Protein AF-A0A3C1TR62-F1 (afdb_monomer)

Nearest PDB structures (foldseek):
  1vz8-assembly2_C  TM=8.319E-01  e=5.710E-07  Streptomyces clavuligerus
  1vz7-assembly1_A  TM=8.305E-01  e=1.616E-06  Streptomyces clavuligerus
  1vz7-assembly2_C  TM=8.149E-01  e=1.913E-05  Streptomyces clavuligerus
  1vz7-assembly2_D  TM=8.364E-01  e=5.072E-05  Streptomyces clavuligerus
  3stb-assembly1_C  TM=3.257E-01  e=4.736E+00  Trypanosoma brucei

Secondary structure (DSSP, 8-state):
---SSTTPPP-THHHHHHHHHHHHT--TT-HHHHHHHT-SS-SS-EEEEEEEEETTEEEEEEEEEE-SSS--SSS-S-EEEEEE--B--HHHHHHHHHHHHHHTGGG--SSSPPPSS-EEEEEE--TT--BTT-

pLDDT: mean 91.06, std 9.99, range [47.56, 98.25]

Foldseek 3Di:
DDDDDPPDDDPCVCCVVPVVVVVVPDDPPCVVVVQVVHEDPDPDWAKDKDWDDDPNFIKIKIKTKYDDDQQADVAGRMEMEMEIAEDEDPVVQVVVVVVVCVVPRNPDDDPHHGDPDGDHDYYYNVNRVHYPVD

Solvent-accessible surface area (backbone atoms only — not comparable to full-atom values): 7930 Å² total; per-residue (Å²): 141,71,86,78,76,84,93,63,82,78,71,62,72,56,49,76,63,43,49,62,56,50,62,78,60,68,56,94,84,38,61,66,60,54,29,59,72,63,52,76,88,43,92,68,76,38,74,52,75,50,75,49,76,56,97,91,33,65,39,47,39,38,37,34,42,37,63,75,56,43,18,16,60,87,53,27,29,31,48,33,50,32,41,31,24,41,25,74,53,72,69,57,51,49,52,53,48,54,53,51,36,65,74,42,65,55,70,46,66,75,73,70,36,59,41,97,60,50,44,76,48,80,48,65,72,31,75,44,74,44,50,82,86,114

Mean predicted aligned error: 4.39 Å

Sequence (134 aa):
FSTGVIGQQLDISKFDTGIPKAIVKLSSDSMSGVAKGILTTDLVEKTASKQFEVNGKMVTISGVAKGSGMIRPDMATMLSFIFTDVKSTQAKLQQCLTTSVNQSFNRITVDGDTSTNDACTLSATGASGVDIHD

Structure (mmCIF, N/CA/C/O backbone):
data_AF-A0A3C1TR62-F1
#
_entry.id   AF-A0A3C1TR62-F1
#
loop_
_atom_site.group_PDB
_atom_site.id
_atom_site.type_symbol
_atom_site.label_atom_id
_atom_site.label_alt_id
_atom_site.label_comp_id
_atom_site.label_asym_id
_atom_site.label_entity_id
_atom_site.label_seq_id
_atom_site.pdbx_PDB_ins_code
_atom_site.Cartn_x
_atom_site.Cartn_y
_atom_site.Cartn_z
_atom_site.occupancy
_atom_site.B_iso_or_equiv
_atom_site.auth_seq_id
_atom_site.auth_comp_id
_atom_site.auth_asym_id
_atom_site.auth_atom_id
_atom_site.pdbx_PDB_model_num
ATOM 1 N N . PHE A 1 1 ? 1.820 -8.537 -5.053 1.00 89.31 1 PHE A N 1
ATOM 2 C CA . PHE A 1 1 ? 1.953 -7.441 -6.035 1.00 89.31 1 PHE A CA 1
ATOM 3 C C . PHE A 1 1 ? 3.377 -7.425 -6.565 1.00 89.31 1 PHE A C 1
ATOM 5 O O . PHE A 1 1 ? 4.270 -7.797 -5.815 1.00 89.31 1 PHE A O 1
ATOM 12 N N . SER A 1 2 ? 3.583 -7.057 -7.831 1.00 89.81 2 SER A N 1
ATOM 13 C CA . SER A 1 2 ? 4.906 -6.981 -8.467 1.00 89.81 2 SER A CA 1
ATOM 14 C C . SER A 1 2 ? 4.997 -5.710 -9.305 1.00 89.81 2 SER A C 1
ATOM 16 O O . SER A 1 2 ? 3.985 -5.229 -9.805 1.00 89.81 2 SER A O 1
ATOM 18 N N . THR A 1 3 ? 6.199 -5.163 -9.438 1.00 88.50 3 THR A N 1
ATOM 19 C CA . THR A 1 3 ? 6.497 -3.991 -10.262 1.00 88.50 3 THR A CA 1
ATOM 20 C C . THR A 1 3 ? 7.971 -4.035 -10.657 1.00 88.50 3 THR A C 1
ATOM 22 O O . THR A 1 3 ? 8.807 -4.466 -9.863 1.00 88.50 3 THR A O 1
ATOM 25 N N . GLY A 1 4 ? 8.292 -3.638 -11.886 1.00 86.44 4 GLY A N 1
ATOM 26 C CA . GLY A 1 4 ? 9.638 -3.762 -12.436 1.00 86.44 4 GLY A CA 1
ATOM 27 C C . GLY A 1 4 ? 9.608 -4.094 -13.923 1.00 86.44 4 GLY A C 1
ATOM 28 O O . GLY A 1 4 ? 8.682 -3.709 -14.632 1.00 86.44 4 GLY A O 1
ATOM 29 N N . VAL A 1 5 ? 10.632 -4.802 -14.392 1.00 87.69 5 VAL A N 1
ATOM 30 C CA . VAL A 1 5 ? 10.798 -5.145 -15.810 1.00 87.69 5 VAL A CA 1
ATOM 31 C C . VAL A 1 5 ? 9.763 -6.191 -16.241 1.00 87.69 5 VAL A C 1
ATOM 33 O 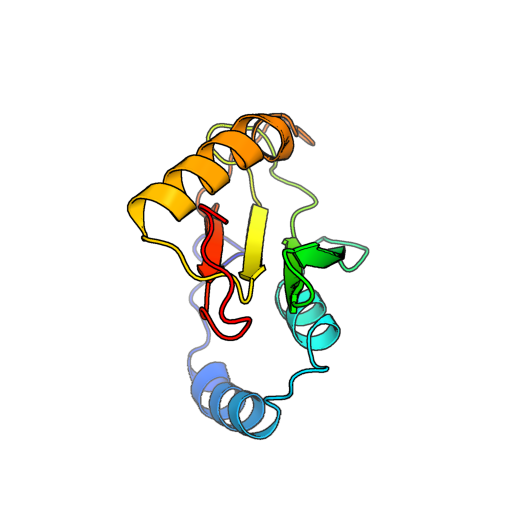O . VAL A 1 5 ? 9.653 -7.258 -15.638 1.00 87.69 5 VAL A O 1
ATOM 36 N N . ILE A 1 6 ? 9.023 -5.897 -17.313 1.00 87.56 6 ILE A N 1
ATOM 37 C CA . ILE A 1 6 ? 8.025 -6.804 -17.897 1.00 87.56 6 ILE A CA 1
ATOM 38 C C . ILE A 1 6 ? 8.727 -7.962 -18.622 1.00 87.56 6 ILE A C 1
ATOM 40 O O . ILE A 1 6 ? 9.713 -7.766 -19.327 1.00 87.56 6 ILE A O 1
ATOM 44 N N . GLY A 1 7 ? 8.202 -9.180 -18.458 1.00 89.38 7 GLY A N 1
ATOM 45 C CA . GLY A 1 7 ? 8.685 -10.382 -19.153 1.00 89.38 7 GLY A CA 1
ATOM 46 C C . GLY A 1 7 ? 9.935 -11.027 -18.545 1.00 89.38 7 GLY A C 1
ATOM 47 O O . GLY A 1 7 ? 10.333 -12.107 -18.980 1.00 89.38 7 GLY A O 1
ATOM 48 N N . GLN A 1 8 ? 10.533 -10.420 -17.517 1.00 91.88 8 GLN A N 1
ATOM 49 C CA . GLN A 1 8 ? 11.656 -11.007 -16.794 1.00 91.88 8 GLN A CA 1
ATOM 50 C C . GLN A 1 8 ? 11.163 -12.025 -15.757 1.00 91.88 8 GLN A C 1
ATOM 52 O O . GLN A 1 8 ? 10.345 -11.710 -14.893 1.00 91.88 8 GLN A O 1
ATOM 57 N N . GLN A 1 9 ? 11.693 -13.247 -15.822 1.00 93.56 9 GLN A N 1
ATOM 58 C CA . GLN A 1 9 ? 11.418 -14.276 -14.820 1.00 93.56 9 GLN A CA 1
ATOM 59 C C . GLN A 1 9 ? 12.031 -13.891 -13.471 1.00 93.56 9 GLN A C 1
ATOM 61 O O . GLN A 1 9 ? 13.173 -13.429 -13.398 1.00 93.56 9 GLN A O 1
ATOM 66 N N . LEU A 1 10 ? 11.265 -14.096 -12.399 1.00 92.62 10 LEU A N 1
ATOM 67 C CA . LEU A 1 10 ? 11.737 -13.855 -11.042 1.00 92.62 10 LEU A CA 1
ATOM 68 C C . LEU A 1 10 ? 12.703 -14.960 -10.615 1.00 92.62 10 LEU A C 1
ATOM 70 O O . LEU A 1 10 ? 12.443 -16.146 -10.805 1.00 92.62 10 LEU A O 1
ATOM 74 N N . ASP A 1 11 ? 13.797 -14.561 -9.975 1.00 93.62 11 ASP A N 1
ATOM 75 C CA . ASP A 1 11 ? 14.699 -15.492 -9.307 1.00 93.62 11 ASP A CA 1
ATOM 76 C C . ASP A 1 11 ? 14.071 -15.961 -7.988 1.00 93.62 11 ASP A C 1
ATOM 78 O O . ASP A 1 11 ? 14.127 -15.269 -6.966 1.00 93.62 11 ASP A O 1
ATOM 82 N N . ILE A 1 12 ? 13.447 -17.139 -8.028 1.00 94.31 12 ILE A N 1
ATOM 83 C CA . ILE A 1 12 ? 12.708 -17.714 -6.899 1.00 94.31 12 ILE A CA 1
ATOM 84 C C . ILE A 1 12 ? 13.624 -18.023 -5.706 1.00 94.31 12 ILE A C 1
ATOM 86 O O . ILE A 1 12 ? 13.191 -17.895 -4.564 1.00 94.31 12 ILE A O 1
ATOM 90 N N . SER A 1 13 ? 14.914 -18.295 -5.930 1.00 95.81 13 SER A N 1
ATOM 91 C CA . SER A 1 13 ? 15.863 -18.599 -4.845 1.00 95.81 13 SER A CA 1
ATOM 92 C C . SER A 1 13 ? 16.022 -17.441 -3.844 1.00 95.81 13 SER A C 1
ATOM 94 O O . SER A 1 13 ? 16.301 -17.635 -2.654 1.00 95.81 13 SER A O 1
ATOM 96 N N . LYS A 1 14 ? 15.777 -16.202 -4.293 1.00 94.56 14 LYS A N 1
ATOM 97 C CA . LYS A 1 14 ? 15.768 -15.018 -3.424 1.00 94.56 14 LYS A CA 1
ATOM 98 C C . LYS A 1 14 ? 14.597 -15.022 -2.447 1.00 94.56 14 LYS A C 1
ATOM 100 O O . LYS A 1 14 ? 14.723 -14.455 -1.364 1.00 94.56 14 LYS A O 1
ATOM 105 N N . PHE A 1 15 ? 13.479 -15.653 -2.793 1.00 94.81 15 PHE A N 1
ATOM 106 C CA . PHE A 1 15 ? 12.314 -15.751 -1.916 1.00 94.81 15 PHE A CA 1
ATOM 107 C C . PHE A 1 15 ? 12.574 -16.737 -0.779 1.00 94.81 15 PHE A C 1
ATOM 109 O O . PHE A 1 15 ? 12.306 -16.394 0.373 1.00 94.81 15 PHE A O 1
ATOM 116 N N . ASP A 1 16 ? 13.199 -17.880 -1.077 1.00 95.50 16 ASP A N 1
ATOM 117 C CA . ASP A 1 16 ? 13.542 -18.909 -0.085 1.00 95.50 16 ASP A CA 1
ATOM 118 C C . ASP A 1 16 ? 14.393 -18.345 1.058 1.00 95.50 16 ASP A C 1
ATOM 120 O O . ASP A 1 16 ? 14.197 -18.669 2.229 1.00 95.50 16 ASP A O 1
ATOM 124 N N . THR A 1 17 ? 15.320 -17.440 0.733 1.00 94.75 17 THR A N 1
ATOM 125 C CA . THR A 1 17 ? 16.193 -16.805 1.730 1.00 94.75 17 THR A CA 1
ATOM 126 C C . THR A 1 17 ? 15.662 -15.467 2.250 1.00 94.75 17 THR A C 1
ATOM 128 O O . THR A 1 17 ? 16.000 -15.063 3.366 1.00 94.75 17 THR A O 1
ATOM 131 N N . GLY A 1 18 ? 14.857 -14.754 1.460 1.00 95.62 18 GLY A N 1
ATOM 132 C CA . GLY A 1 18 ? 14.351 -13.419 1.772 1.00 95.62 18 GLY A CA 1
ATOM 133 C C . GLY A 1 18 ? 13.123 -13.427 2.678 1.00 95.62 18 GLY A C 1
ATOM 134 O O . GLY A 1 18 ? 13.072 -12.649 3.631 1.00 95.62 18 GLY A O 1
ATOM 135 N N . ILE A 1 19 ? 12.162 -14.325 2.432 1.00 95.81 19 ILE A N 1
ATOM 136 C CA . ILE A 1 19 ? 10.908 -14.394 3.198 1.00 95.81 19 ILE A CA 1
ATOM 137 C C . ILE A 1 19 ? 11.167 -14.678 4.686 1.00 95.81 19 ILE A C 1
ATOM 139 O O . ILE A 1 19 ? 10.673 -13.907 5.512 1.00 95.81 19 ILE A O 1
ATOM 143 N N . PRO A 1 20 ? 11.982 -15.681 5.080 1.00 96.88 20 PRO A N 1
ATOM 144 C CA . PRO A 1 20 ? 12.252 -15.927 6.498 1.00 96.88 20 PRO A CA 1
ATOM 145 C C . PRO A 1 20 ? 12.874 -14.711 7.200 1.00 96.88 20 PRO A C 1
ATOM 147 O O . PRO A 1 20 ? 12.496 -14.370 8.319 1.00 96.88 20 PRO A O 1
ATOM 150 N N . LYS A 1 21 ? 13.781 -13.998 6.517 1.00 95.12 21 LYS A N 1
ATOM 151 C CA . LYS A 1 21 ? 14.401 -12.769 7.041 1.00 95.12 21 LYS A CA 1
ATOM 152 C C . LYS A 1 21 ? 13.389 -11.638 7.208 1.00 95.12 21 LYS A C 1
ATOM 154 O O . LYS A 1 21 ? 13.521 -10.860 8.149 1.00 95.12 21 LYS A O 1
ATOM 159 N N . ALA A 1 22 ? 12.416 -11.523 6.304 1.00 94.38 22 ALA A N 1
ATOM 160 C CA . ALA A 1 22 ? 11.357 -10.525 6.396 1.00 94.38 22 ALA A CA 1
ATOM 161 C C . ALA A 1 22 ? 10.415 -10.813 7.575 1.00 94.38 22 ALA A C 1
ATOM 163 O O . ALA A 1 22 ? 10.093 -9.896 8.324 1.00 94.38 22 ALA A O 1
ATOM 164 N N . ILE A 1 23 ? 10.051 -12.083 7.790 1.00 95.56 23 ILE A N 1
ATOM 165 C CA . ILE A 1 23 ? 9.184 -12.510 8.901 1.00 95.56 23 ILE A CA 1
ATOM 166 C C . ILE A 1 23 ? 9.808 -12.160 10.257 1.00 95.56 23 ILE A C 1
ATOM 168 O O . ILE A 1 23 ? 9.146 -11.571 11.106 1.00 95.56 23 ILE A O 1
ATOM 172 N N . VAL A 1 24 ? 11.096 -12.456 10.452 1.00 96.31 24 VAL A N 1
ATOM 173 C CA . VAL A 1 24 ? 11.803 -12.151 11.713 1.00 96.31 24 VAL A CA 1
ATOM 174 C C . VAL A 1 24 ? 11.905 -10.640 11.978 1.00 96.31 24 VAL A C 1
ATOM 176 O O . VAL A 1 24 ? 12.084 -10.223 13.117 1.00 96.31 24 VAL A O 1
ATOM 179 N N . LYS A 1 25 ? 11.778 -9.807 10.940 1.00 92.88 25 LYS A N 1
ATOM 180 C CA . LYS A 1 25 ? 11.864 -8.342 11.029 1.00 92.88 25 LYS A CA 1
ATOM 181 C C . LYS A 1 25 ? 10.505 -7.643 11.112 1.00 92.88 25 LYS A C 1
ATOM 183 O O . LYS A 1 25 ? 10.472 -6.417 11.047 1.00 92.88 25 LYS A O 1
ATOM 188 N N . LEU A 1 26 ? 9.398 -8.378 11.230 1.00 93.38 26 LEU A N 1
ATOM 189 C CA . LEU A 1 26 ? 8.078 -7.768 11.391 1.00 93.38 26 LEU A CA 1
ATOM 190 C C . LEU A 1 26 ? 8.048 -6.897 12.653 1.00 93.38 26 LEU A C 1
ATOM 192 O O . LEU A 1 26 ? 8.373 -7.348 13.747 1.00 93.38 26 LEU A O 1
ATOM 196 N N . SER A 1 27 ? 7.656 -5.638 12.491 1.00 93.19 27 SER A N 1
ATOM 197 C CA . SER A 1 27 ? 7.528 -4.672 13.581 1.00 93.19 27 SER A CA 1
ATOM 198 C C . SER A 1 27 ? 6.557 -3.560 13.177 1.00 93.19 27 SER A C 1
ATOM 200 O O . SER A 1 27 ? 6.457 -3.220 11.994 1.00 93.19 27 SER A O 1
ATOM 202 N N . SER A 1 28 ? 5.863 -2.978 14.160 1.00 88.19 28 SER A N 1
ATOM 203 C CA . SER A 1 28 ? 4.980 -1.816 13.979 1.00 88.19 28 SER A CA 1
ATOM 204 C C . SER A 1 28 ? 5.709 -0.592 13.419 1.00 88.19 28 SER A C 1
ATOM 206 O O . SER A 1 28 ? 5.107 0.206 12.707 1.00 88.19 28 SER A O 1
ATOM 208 N N . ASP A 1 29 ? 7.018 -0.489 13.654 1.00 88.06 29 ASP A N 1
ATOM 209 C CA . ASP A 1 29 ? 7.831 0.678 13.288 1.00 88.06 29 ASP A CA 1
ATOM 210 C C . ASP A 1 29 ? 8.536 0.503 11.930 1.00 88.06 29 ASP A C 1
ATOM 212 O O . ASP A 1 29 ? 9.405 1.281 11.538 1.00 88.06 29 ASP A O 1
ATOM 216 N N . SER A 1 30 ? 8.166 -0.533 11.169 1.00 90.44 30 SER A N 1
ATOM 217 C CA . SER A 1 30 ? 8.852 -0.919 9.927 1.00 90.44 30 SER A CA 1
ATOM 218 C C . SER A 1 30 ? 8.305 -0.252 8.662 1.00 90.44 30 SER A C 1
ATOM 220 O O . SER A 1 30 ? 8.647 -0.667 7.553 1.00 90.44 30 SER A O 1
ATOM 222 N N . MET A 1 31 ? 7.480 0.794 8.784 1.00 90.31 31 MET A N 1
ATOM 223 C CA . MET A 1 31 ? 6.818 1.421 7.631 1.00 90.31 31 MET A CA 1
ATOM 224 C C . MET A 1 31 ? 7.805 1.980 6.596 1.00 90.31 31 MET A C 1
ATOM 226 O O . MET A 1 31 ? 7.586 1.806 5.399 1.00 90.31 31 MET A O 1
ATOM 230 N N . SER A 1 32 ? 8.928 2.567 7.029 1.00 91.38 32 SER A N 1
ATOM 231 C CA . SER A 1 32 ? 9.998 2.991 6.105 1.00 91.38 32 SER A CA 1
ATOM 232 C C . SER A 1 32 ? 10.648 1.795 5.397 1.00 91.38 32 SER A C 1
ATOM 234 O O . SER A 1 32 ? 10.927 1.856 4.203 1.00 91.38 32 SER A O 1
ATOM 236 N N . GLY A 1 33 ? 10.823 0.661 6.086 1.00 93.88 33 GLY A N 1
ATOM 237 C CA . GLY A 1 33 ? 11.321 -0.573 5.468 1.00 93.88 33 GLY A CA 1
ATOM 238 C C . GLY A 1 33 ? 10.398 -1.084 4.359 1.00 93.88 33 GLY A C 1
ATOM 239 O O . GLY A 1 33 ? 10.874 -1.462 3.289 1.00 93.88 33 GLY A O 1
ATOM 240 N N . VAL A 1 34 ? 9.081 -1.023 4.581 1.00 94.19 34 VAL A N 1
ATOM 241 C CA . VAL A 1 34 ? 8.073 -1.354 3.561 1.00 94.19 34 VAL A CA 1
ATOM 242 C C . VAL A 1 34 ? 8.133 -0.368 2.395 1.00 94.19 34 VAL A C 1
ATOM 244 O O . VAL A 1 34 ? 8.186 -0.800 1.246 1.00 94.19 34 VAL A O 1
ATOM 247 N N . ALA A 1 35 ? 8.177 0.939 2.673 1.00 95.81 35 ALA A N 1
ATOM 248 C CA . ALA A 1 35 ? 8.235 1.973 1.642 1.00 95.81 35 ALA A CA 1
ATOM 249 C C . ALA A 1 35 ? 9.466 1.813 0.740 1.00 95.81 35 ALA A C 1
ATOM 251 O O . ALA A 1 35 ? 9.327 1.827 -0.479 1.00 95.81 35 ALA A O 1
ATOM 252 N N . LYS A 1 36 ? 10.648 1.570 1.325 1.00 95.69 36 LYS A N 1
ATOM 253 C CA . LYS A 1 36 ? 11.884 1.270 0.583 1.00 95.69 36 LYS A CA 1
ATOM 254 C C . LYS A 1 36 ? 11.766 0.001 -0.255 1.00 9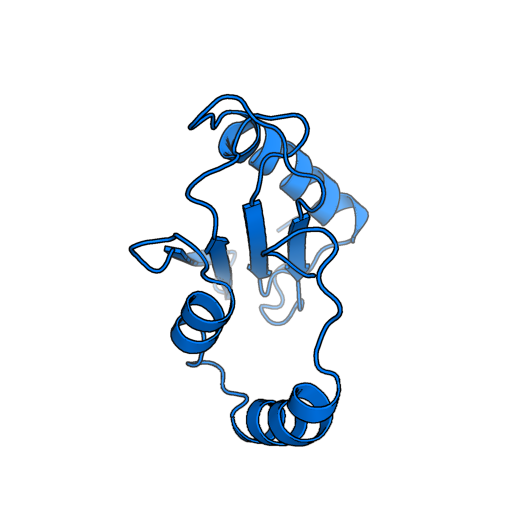5.69 36 LYS A C 1
ATOM 256 O O . LYS A 1 36 ? 12.224 -0.025 -1.392 1.00 95.69 36 LYS A O 1
ATOM 261 N N . GLY A 1 37 ? 11.155 -1.046 0.299 1.00 94.62 37 GLY A N 1
ATOM 262 C CA . GLY A 1 37 ? 11.057 -2.359 -0.340 1.00 94.62 37 GLY A CA 1
ATOM 263 C C . GLY A 1 37 ? 10.225 -2.389 -1.624 1.00 94.62 37 GLY A C 1
ATOM 264 O O . GLY A 1 37 ? 10.363 -3.333 -2.396 1.00 94.62 37 GLY A O 1
ATOM 265 N N . ILE A 1 38 ? 9.381 -1.379 -1.863 1.00 95.31 38 ILE A N 1
ATOM 266 C CA . ILE A 1 38 ? 8.507 -1.312 -3.044 1.00 95.31 38 ILE A CA 1
ATOM 267 C C . ILE A 1 38 ? 8.999 -0.336 -4.124 1.00 95.31 38 ILE A C 1
ATOM 269 O O . ILE A 1 38 ? 8.382 -0.263 -5.186 1.00 95.31 38 ILE A O 1
ATOM 273 N N . LEU A 1 39 ? 10.068 0.431 -3.879 1.00 94.50 39 LEU A N 1
ATOM 274 C CA . LEU A 1 39 ? 10.562 1.439 -4.825 1.00 94.50 39 LEU A CA 1
ATOM 275 C C . LEU A 1 39 ? 11.156 0.808 -6.091 1.00 94.50 39 LEU A C 1
ATOM 277 O O . LEU A 1 39 ? 11.660 -0.313 -6.080 1.00 94.50 39 LEU A O 1
ATOM 281 N N . THR A 1 40 ? 11.124 1.569 -7.186 1.00 92.31 40 THR A N 1
ATOM 282 C CA . THR A 1 40 ? 11.814 1.222 -8.442 1.00 92.31 40 THR A CA 1
ATOM 283 C C . THR A 1 40 ? 12.671 2.392 -8.923 1.00 92.31 40 THR A C 1
ATOM 285 O O . THR A 1 40 ? 13.761 2.598 -8.409 1.00 92.31 40 THR A O 1
ATOM 288 N N . THR A 1 41 ? 12.168 3.196 -9.860 1.00 91.56 41 THR A N 1
ATOM 289 C CA . THR A 1 41 ? 12.788 4.445 -10.334 1.00 91.56 41 THR A CA 1
ATOM 290 C C . THR A 1 41 ? 12.527 5.635 -9.408 1.00 91.56 41 THR A C 1
ATOM 292 O O . THR A 1 41 ? 12.982 6.746 -9.664 1.00 91.56 41 THR A O 1
ATOM 295 N N . ASP A 1 42 ? 11.762 5.420 -8.340 1.00 93.94 42 ASP A N 1
ATOM 296 C CA . ASP A 1 42 ? 11.433 6.422 -7.341 1.00 93.94 42 ASP A CA 1
ATOM 297 C C . ASP A 1 42 ? 12.695 6.978 -6.665 1.00 93.94 42 ASP A C 1
ATOM 299 O O . ASP A 1 42 ? 13.509 6.220 -6.148 1.00 93.94 42 ASP A O 1
ATOM 303 N N . LEU A 1 43 ? 12.817 8.307 -6.591 1.00 94.25 43 LEU A N 1
ATOM 304 C CA . LEU A 1 43 ? 13.940 8.963 -5.901 1.00 94.25 43 LEU A CA 1
ATOM 305 C C . LEU A 1 43 ? 13.742 9.081 -4.384 1.00 94.25 43 LEU A C 1
ATOM 307 O O . LEU A 1 43 ? 14.703 9.286 -3.647 1.00 94.25 43 LEU A O 1
ATOM 311 N N . VAL A 1 44 ? 12.492 8.998 -3.923 1.00 95.88 44 VAL A N 1
ATOM 312 C CA . VAL A 1 44 ? 12.112 9.182 -2.519 1.00 95.88 44 VAL A CA 1
ATOM 313 C C . VAL A 1 44 ? 11.007 8.212 -2.111 1.00 95.88 44 VAL A C 1
ATOM 315 O O . VAL A 1 44 ? 10.125 7.870 -2.913 1.00 95.88 44 VAL A O 1
ATOM 318 N N . GLU A 1 45 ? 11.045 7.814 -0.839 1.00 96.69 45 GLU A N 1
ATOM 319 C CA . GLU A 1 45 ? 9.960 7.110 -0.151 1.00 96.69 45 GLU A CA 1
ATOM 320 C C . GLU A 1 45 ? 8.696 7.977 -0.095 1.00 96.69 45 GLU A C 1
ATOM 322 O O . GLU A 1 45 ? 8.774 9.199 0.034 1.00 96.69 45 GLU A O 1
ATOM 327 N N . LYS A 1 46 ? 7.520 7.343 -0.174 1.00 95.75 46 LYS A N 1
ATOM 328 C CA . LYS A 1 46 ? 6.224 8.032 -0.094 1.00 95.75 46 LYS A CA 1
ATOM 329 C C . LYS A 1 46 ? 5.368 7.351 0.965 1.00 95.75 46 LYS A C 1
ATOM 331 O O . LYS A 1 46 ? 4.827 6.268 0.734 1.00 95.75 46 LYS A O 1
ATOM 336 N N . THR A 1 47 ? 5.271 7.978 2.131 1.00 96.88 47 THR A N 1
ATOM 337 C CA . THR A 1 47 ? 4.472 7.504 3.265 1.00 96.88 47 THR A CA 1
ATOM 338 C C . THR A 1 47 ? 3.596 8.633 3.796 1.00 96.88 47 THR A C 1
ATOM 340 O O . THR A 1 47 ? 3.940 9.810 3.686 1.00 96.88 47 THR A O 1
ATOM 343 N N . ALA A 1 48 ? 2.445 8.282 4.359 1.00 96.31 48 ALA A N 1
ATOM 344 C CA . ALA A 1 48 ? 1.567 9.221 5.044 1.00 96.31 48 ALA A CA 1
ATOM 345 C C . ALA A 1 48 ? 0.874 8.514 6.209 1.00 96.31 48 ALA A C 1
ATOM 347 O O . ALA A 1 48 ? 0.485 7.355 6.085 1.00 96.31 48 ALA A O 1
ATOM 348 N N . SER A 1 49 ? 0.704 9.209 7.332 1.00 96.56 49 SER A N 1
ATOM 349 C CA . SER A 1 49 ? -0.061 8.714 8.476 1.00 96.56 49 SER A CA 1
ATOM 350 C C . SER A 1 49 ? -0.879 9.845 9.086 1.00 96.56 49 SER A C 1
ATOM 352 O O . SER A 1 49 ? -0.424 10.990 9.154 1.00 96.56 49 SER A O 1
ATOM 354 N N . LYS A 1 50 ? -2.102 9.529 9.504 1.00 97.50 50 LYS A N 1
ATOM 355 C CA . LYS A 1 50 ? -3.010 10.447 10.179 1.00 97.50 50 LYS A CA 1
ATOM 356 C C . LYS A 1 50 ? -3.673 9.733 11.347 1.00 97.50 50 LYS A C 1
ATOM 358 O O . LYS A 1 50 ? -4.134 8.602 11.225 1.00 97.50 50 LYS A O 1
ATOM 363 N N . GLN A 1 51 ? -3.734 10.448 12.458 1.00 97.81 51 GLN A N 1
ATOM 364 C CA . GLN A 1 51 ? -4.428 10.060 13.673 1.00 97.81 51 GLN A CA 1
ATOM 365 C C . GLN A 1 51 ? -5.521 11.085 13.958 1.00 97.81 51 GLN A C 1
ATOM 367 O O . GLN A 1 51 ? -5.319 12.286 13.732 1.00 97.81 51 GLN A O 1
ATOM 372 N N . PHE A 1 52 ? -6.683 10.612 14.391 1.00 97.38 52 PHE A N 1
ATOM 373 C CA . PHE A 1 52 ? -7.810 11.451 14.779 1.00 97.38 52 PHE A CA 1
ATOM 374 C C . PHE A 1 52 ? -8.680 10.746 15.820 1.00 97.38 52 PHE A C 1
ATOM 376 O O . PHE A 1 52 ? -8.712 9.520 15.895 1.00 97.38 52 PHE A O 1
ATOM 383 N N . GLU A 1 53 ? -9.372 11.535 16.634 1.00 97.44 53 GLU A N 1
ATOM 384 C CA . GLU A 1 53 ? -10.213 11.027 17.715 1.00 97.44 53 GLU A CA 1
ATOM 385 C C . GLU A 1 53 ? -11.679 10.940 17.276 1.00 97.44 53 GLU A C 1
ATOM 387 O O . GLU A 1 53 ? -12.204 11.867 16.659 1.00 97.44 53 GLU A O 1
ATOM 392 N N . VAL A 1 54 ? -12.335 9.832 17.622 1.00 96.88 54 VAL A N 1
ATOM 393 C CA . VAL A 1 54 ? -13.775 9.605 17.462 1.00 96.88 54 VAL A CA 1
ATOM 394 C C . VAL A 1 54 ? -14.302 9.067 18.786 1.00 96.88 54 VAL A C 1
ATOM 396 O O . VAL A 1 54 ? -13.859 8.019 19.253 1.00 96.88 54 VAL A O 1
ATOM 399 N N . ASN A 1 55 ? -15.228 9.790 19.420 1.00 94.31 55 ASN A N 1
ATOM 400 C CA . ASN A 1 55 ? -15.850 9.385 20.688 1.00 94.31 55 ASN A CA 1
ATOM 401 C C . ASN A 1 55 ? -14.831 9.002 21.788 1.00 94.31 55 ASN A C 1
ATOM 403 O O . ASN A 1 55 ? -15.000 7.996 22.480 1.00 94.31 55 ASN A O 1
ATOM 407 N N . GLY A 1 56 ? -13.744 9.771 21.934 1.00 95.56 56 GLY A N 1
ATOM 408 C CA . GLY A 1 56 ? -12.697 9.500 22.928 1.00 95.56 56 GLY A CA 1
ATOM 409 C C . GLY A 1 56 ? -11.731 8.368 22.564 1.00 95.56 56 GLY A C 1
ATOM 410 O O . GLY A 1 56 ? -10.859 8.031 23.363 1.00 95.56 56 GLY A O 1
ATOM 411 N N . LYS A 1 57 ? -11.874 7.752 21.384 1.00 97.62 57 LYS A N 1
ATOM 412 C CA . LYS A 1 57 ? -10.997 6.686 20.891 1.00 97.62 57 LYS A CA 1
ATOM 413 C C . LYS A 1 57 ? -10.157 7.185 19.728 1.00 97.62 57 LYS A C 1
ATOM 415 O O . LYS A 1 57 ? -10.643 7.880 18.840 1.00 97.62 57 LYS A O 1
ATOM 420 N N . MET A 1 58 ? -8.893 6.790 19.720 1.00 98.12 58 MET A N 1
ATOM 421 C CA . MET A 1 58 ? -7.966 7.149 18.658 1.00 98.12 58 MET A CA 1
ATOM 422 C C . MET A 1 58 ? -8.129 6.190 17.463 1.00 98.12 58 MET A C 1
ATOM 424 O O . MET A 1 58 ? -8.066 4.975 17.648 1.00 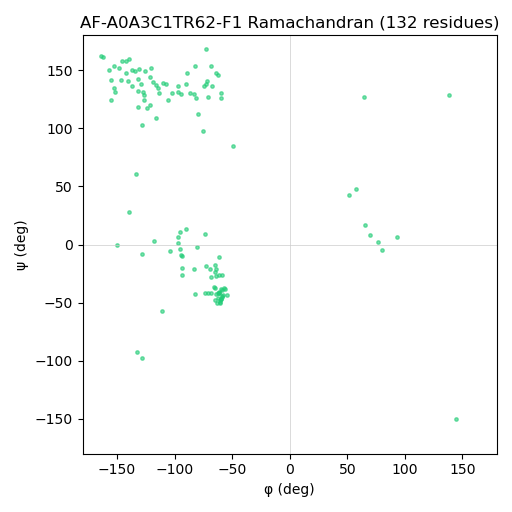98.12 58 MET A O 1
ATOM 428 N N . VAL A 1 59 ? -8.275 6.727 16.246 1.00 98.19 59 VAL A N 1
ATOM 429 C CA . VAL A 1 59 ? -8.253 5.998 14.964 1.00 98.19 59 VAL A CA 1
ATOM 430 C C . VAL A 1 59 ? -7.036 6.388 14.123 1.00 98.19 59 VAL A C 1
ATOM 432 O O . VAL A 1 59 ? -6.763 7.571 13.901 1.00 98.19 59 VAL A O 1
ATOM 435 N N . THR A 1 60 ? -6.308 5.390 13.621 1.00 98.00 60 THR A N 1
ATOM 436 C CA . THR A 1 60 ? -5.137 5.575 12.756 1.00 98.00 60 THR A CA 1
ATOM 437 C C . THR A 1 60 ? -5.467 5.186 11.322 1.00 98.00 60 THR A C 1
ATOM 439 O O . THR A 1 60 ? -6.062 4.139 11.058 1.00 98.00 60 THR A O 1
ATOM 442 N N . ILE A 1 61 ? -5.002 5.989 10.369 1.00 97.81 61 ILE A N 1
ATOM 443 C CA . ILE A 1 61 ? -4.868 5.597 8.967 1.00 97.81 61 ILE A CA 1
ATOM 444 C C . ILE A 1 61 ? -3.443 5.879 8.501 1.00 97.81 61 ILE A C 1
ATOM 446 O O . ILE A 1 61 ? -2.912 6.968 8.706 1.00 97.81 61 ILE A O 1
ATOM 450 N N . SER A 1 62 ? -2.818 4.897 7.868 1.00 97.31 62 SER A N 1
ATOM 451 C CA . SER A 1 62 ? -1.465 5.002 7.332 1.00 97.31 62 SER A CA 1
ATOM 452 C C . SER A 1 62 ? -1.415 4.431 5.926 1.00 97.31 62 SER A C 1
ATOM 454 O O . SER A 1 62 ? -2.143 3.498 5.602 1.00 97.31 62 SER A O 1
ATOM 456 N N . GLY A 1 63 ? -0.542 4.961 5.084 1.00 97.00 63 GLY A N 1
ATOM 457 C CA . GLY A 1 63 ? -0.379 4.490 3.721 1.00 97.00 63 GLY A CA 1
ATOM 458 C C . GLY A 1 63 ? 1.046 4.634 3.222 1.00 97.00 63 GLY A C 1
ATOM 459 O O . GLY A 1 63 ? 1.792 5.521 3.641 1.00 97.00 63 GLY A O 1
ATOM 460 N N . VAL A 1 64 ? 1.401 3.755 2.293 1.00 97.50 64 VAL A N 1
ATOM 461 C CA . VAL A 1 64 ? 2.629 3.831 1.501 1.00 97.50 64 VAL A CA 1
ATOM 462 C C . VAL A 1 64 ? 2.270 3.784 0.022 1.00 97.50 64 VAL A C 1
ATOM 464 O O . VAL A 1 64 ? 1.272 3.164 -0.359 1.00 97.50 64 VAL A O 1
ATOM 467 N N . ALA A 1 65 ? 3.070 4.438 -0.812 1.00 95.50 65 ALA A N 1
ATOM 468 C CA . ALA A 1 65 ? 2.918 4.388 -2.258 1.00 95.50 65 ALA A CA 1
ATOM 469 C C . ALA A 1 65 ? 4.277 4.358 -2.970 1.00 95.50 65 ALA A C 1
ATOM 471 O O . ALA A 1 65 ? 5.294 4.794 -2.433 1.00 95.50 65 ALA A O 1
ATOM 472 N N . LYS A 1 66 ? 4.288 3.871 -4.208 1.00 94.19 66 LYS A N 1
ATOM 473 C CA . LYS A 1 66 ? 5.411 3.986 -5.149 1.00 94.19 66 LYS A CA 1
ATOM 474 C C . LYS A 1 66 ? 4.884 4.272 -6.543 1.00 94.19 66 LYS A C 1
ATOM 476 O O . LYS A 1 66 ? 3.739 3.950 -6.842 1.00 94.19 66 LYS A O 1
ATOM 481 N N . GLY A 1 67 ? 5.741 4.804 -7.398 1.00 90.06 67 GLY A N 1
ATOM 482 C CA . GLY A 1 67 ? 5.416 5.214 -8.756 1.00 90.06 67 GLY A CA 1
ATOM 483 C C . GLY A 1 67 ? 6.086 6.549 -9.068 1.00 90.06 67 GLY A C 1
ATOM 484 O O . GLY A 1 67 ? 5.980 7.507 -8.300 1.00 90.06 67 GLY A O 1
ATOM 485 N N . SER A 1 68 ? 6.805 6.601 -10.185 1.00 86.00 68 SER A N 1
ATOM 486 C CA . SER A 1 68 ? 7.491 7.812 -10.671 1.00 86.00 68 SER A CA 1
ATOM 487 C C . SER A 1 68 ? 7.617 7.884 -12.198 1.00 86.00 68 SER A C 1
ATOM 489 O O . SER A 1 68 ? 8.137 8.865 -12.714 1.00 86.00 68 SER A O 1
ATOM 49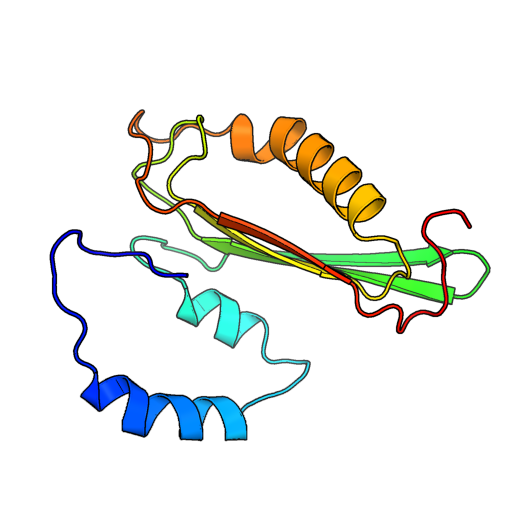1 N N . GLY A 1 69 ? 7.118 6.872 -12.907 1.00 80.75 69 GLY A N 1
ATOM 492 C CA . GLY A 1 69 ? 7.069 6.768 -14.362 1.00 80.75 69 GLY A CA 1
ATOM 493 C C . GLY A 1 69 ? 6.078 5.672 -14.751 1.00 80.75 69 GLY A C 1
ATOM 494 O O . GLY A 1 69 ? 5.707 4.855 -13.902 1.00 80.75 69 GLY A O 1
ATOM 495 N N . MET A 1 70 ? 5.646 5.687 -16.007 1.00 76.56 70 MET A N 1
ATOM 496 C CA . MET A 1 70 ? 4.541 4.912 -16.563 1.00 76.56 70 MET A CA 1
ATOM 497 C C . MET A 1 70 ? 3.221 5.188 -15.824 1.00 76.56 70 MET A C 1
ATOM 499 O O . MET A 1 70 ? 2.517 4.275 -15.395 1.00 76.56 70 MET A O 1
ATOM 503 N N . ILE A 1 71 ? 2.898 6.466 -15.608 1.00 71.25 71 ILE A N 1
ATOM 504 C CA . ILE A 1 71 ? 1.712 6.882 -14.848 1.00 71.25 71 ILE A CA 1
ATOM 505 C C . ILE A 1 71 ? 0.741 7.657 -15.751 1.00 71.25 71 ILE A C 1
ATOM 507 O O . ILE A 1 71 ? 0.978 8.826 -16.059 1.00 71.25 71 ILE A O 1
ATOM 511 N N . ARG A 1 72 ? -0.398 7.039 -16.094 1.00 63.03 72 ARG A N 1
ATOM 512 C CA . ARG A 1 72 ? -1.609 7.667 -16.657 1.00 63.03 72 ARG A CA 1
ATOM 513 C C . ARG A 1 72 ? -2.874 6.864 -16.304 1.00 63.03 72 ARG A C 1
ATOM 515 O O . ARG A 1 72 ? -2.845 5.646 -16.485 1.00 63.03 72 ARG A O 1
ATOM 522 N N . PRO A 1 73 ? -3.993 7.482 -15.867 1.00 54.09 73 PRO A N 1
ATOM 523 C CA . PRO A 1 73 ? -5.102 6.715 -15.296 1.00 54.09 73 PRO A CA 1
ATOM 524 C C . PRO A 1 73 ? -6.029 6.033 -16.320 1.00 54.09 73 PRO A C 1
ATOM 526 O O . PRO A 1 73 ? -6.799 6.704 -17.004 1.00 54.09 73 PRO A O 1
ATOM 529 N N . ASP A 1 74 ? -5.982 4.696 -16.321 1.00 56.09 74 ASP A N 1
ATOM 530 C CA . ASP A 1 74 ? -7.105 3.750 -16.136 1.00 56.09 74 ASP A CA 1
ATOM 531 C C . ASP A 1 74 ? -6.612 2.688 -15.124 1.00 56.09 74 ASP A C 1
ATOM 533 O O . ASP A 1 74 ? -6.403 1.519 -15.437 1.00 56.09 74 ASP A O 1
ATOM 537 N N . MET A 1 75 ? -6.278 3.188 -13.922 1.00 50.28 75 MET A N 1
ATOM 538 C CA . MET A 1 75 ? -5.176 2.733 -13.050 1.00 50.28 75 MET A CA 1
ATOM 539 C C . MET A 1 75 ? -3.795 2.972 -13.714 1.00 50.28 75 MET A C 1
ATOM 541 O O . MET A 1 75 ? -3.607 2.679 -14.881 1.00 50.28 75 MET A O 1
ATOM 545 N N . ALA A 1 76 ? -2.864 3.641 -13.029 1.00 47.56 76 ALA A N 1
ATOM 546 C CA . ALA A 1 76 ? -1.558 4.107 -13.543 1.00 47.56 76 ALA A CA 1
ATOM 547 C C . ALA A 1 76 ? -0.398 3.487 -12.734 1.00 47.56 76 ALA A C 1
ATOM 549 O O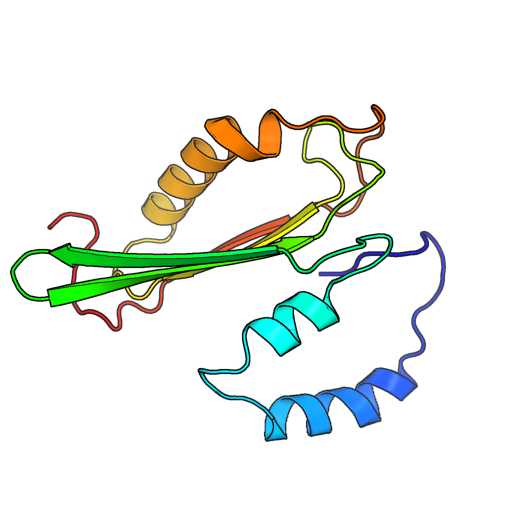 . ALA A 1 76 ? -0.670 3.319 -11.549 1.00 47.56 76 ALA A O 1
ATOM 550 N N . THR A 1 77 ? 0.841 3.260 -13.262 1.00 58.91 77 THR A N 1
ATOM 551 C CA . THR A 1 77 ? 1.951 2.467 -12.612 1.00 58.91 77 THR A CA 1
ATOM 552 C C . THR A 1 77 ? 2.218 2.860 -11.173 1.00 58.91 77 THR A C 1
ATOM 554 O O . THR A 1 77 ? 3.115 3.650 -10.866 1.00 58.91 77 THR A O 1
ATOM 557 N N . MET A 1 78 ? 1.445 2.281 -10.267 1.00 85.19 78 MET A N 1
ATOM 558 C CA . MET A 1 78 ? 1.358 2.725 -8.891 1.00 85.19 78 MET A CA 1
ATOM 559 C C . MET A 1 78 ? 0.919 1.557 -8.019 1.00 85.19 78 MET A C 1
ATOM 561 O O . MET A 1 78 ? -0.114 0.920 -8.237 1.00 85.19 78 MET A O 1
ATOM 565 N N . LEU A 1 79 ? 1.742 1.277 -7.010 1.00 93.50 79 LEU A N 1
ATOM 566 C CA . LEU A 1 79 ? 1.352 0.411 -5.907 1.00 93.50 79 LEU A CA 1
ATOM 567 C C . LEU A 1 79 ? 1.110 1.298 -4.696 1.00 93.50 79 LEU A C 1
ATOM 569 O O . LEU A 1 79 ? 2.012 2.035 -4.293 1.00 93.50 79 LEU A O 1
ATOM 573 N N . SER A 1 80 ? -0.079 1.205 -4.109 1.00 94.94 80 SER A N 1
ATOM 574 C CA . SER A 1 80 ? -0.409 1.860 -2.848 1.00 94.94 80 SER A CA 1
ATOM 575 C C . SER A 1 80 ? -1.077 0.891 -1.886 1.00 94.94 80 SER A C 1
ATOM 577 O O . SER A 1 80 ? -2.017 0.175 -2.230 1.00 94.94 80 SER A O 1
ATOM 579 N N . PHE A 1 81 ? -0.588 0.888 -0.651 1.00 96.81 81 PHE A N 1
ATOM 580 C CA . PHE A 1 81 ? -1.090 0.038 0.418 1.00 96.81 81 PHE A CA 1
ATOM 581 C C . PHE A 1 81 ? -1.491 0.924 1.590 1.00 96.81 81 PHE A C 1
ATOM 583 O O . PHE A 1 81 ? -0.652 1.637 2.142 1.00 96.81 81 PHE A O 1
ATOM 590 N N . ILE A 1 82 ? -2.777 0.901 1.933 1.00 97.81 82 ILE A N 1
ATOM 591 C CA . ILE A 1 82 ? -3.395 1.726 2.968 1.00 97.81 82 ILE A CA 1
ATOM 592 C C . ILE A 1 82 ? -3.908 0.806 4.076 1.00 97.81 82 ILE A C 1
ATOM 594 O O . ILE A 1 82 ? -4.502 -0.243 3.816 1.00 97.81 82 ILE A O 1
ATOM 598 N N . PHE A 1 83 ? -3.686 1.212 5.318 1.00 97.31 83 PHE A N 1
ATOM 599 C CA . PHE A 1 83 ? -4.017 0.469 6.522 1.00 97.31 83 PHE A CA 1
ATOM 600 C C . PHE A 1 83 ? -4.750 1.374 7.499 1.00 97.31 83 PHE A C 1
ATOM 602 O O . PHE A 1 83 ? -4.400 2.543 7.654 1.00 97.31 83 PHE A O 1
ATOM 609 N N . THR A 1 84 ? -5.737 0.828 8.192 1.00 98.06 84 THR A N 1
ATOM 610 C CA . THR A 1 84 ? -6.434 1.520 9.272 1.00 98.06 84 THR A CA 1
ATOM 611 C C . THR A 1 84 ? -6.849 0.540 10.360 1.00 98.06 84 THR A C 1
ATOM 613 O O . THR A 1 84 ? -6.951 -0.666 10.133 1.00 98.06 84 THR A O 1
ATOM 616 N N . ASP A 1 85 ? -7.069 1.053 11.560 1.00 97.94 85 ASP A N 1
ATOM 617 C CA . ASP A 1 85 ? -7.580 0.295 12.696 1.00 97.94 85 ASP A CA 1
ATOM 618 C C . ASP A 1 85 ? -9.099 0.446 12.892 1.00 97.94 85 ASP A C 1
ATOM 620 O O . ASP A 1 85 ? -9.644 -0.191 13.791 1.00 97.94 85 ASP A O 1
ATOM 624 N N . VAL A 1 86 ? -9.805 1.206 12.039 1.00 98.00 86 VAL A N 1
ATOM 625 C CA . VAL A 1 86 ? -11.275 1.327 12.084 1.00 98.00 86 VAL A CA 1
ATOM 626 C C . VAL A 1 86 ? -11.963 -0.006 11.784 1.00 98.00 86 VAL A C 1
ATOM 628 O O . VAL A 1 86 ? -11.482 -0.819 10.990 1.00 98.00 86 VAL A O 1
ATOM 631 N N . LYS A 1 87 ? -13.120 -0.242 12.399 1.00 98.25 87 LYS A N 1
ATOM 632 C CA . LYS A 1 87 ? -14.000 -1.367 12.087 1.00 98.25 87 LYS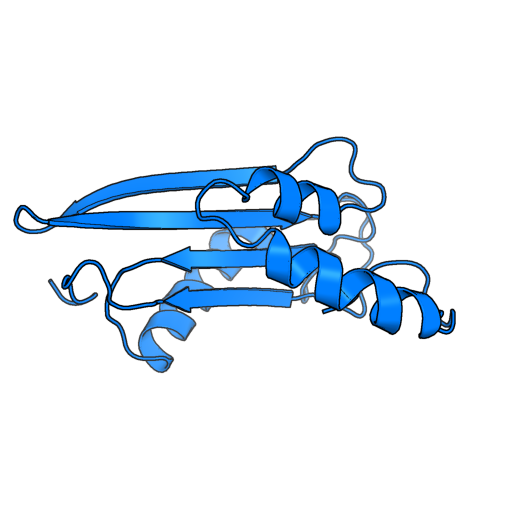 A CA 1
ATOM 633 C C . LYS A 1 87 ? -14.942 -0.978 10.951 1.00 98.25 87 LYS A C 1
ATOM 635 O O . LYS A 1 87 ? -15.555 0.084 10.967 1.00 98.25 87 LYS A O 1
ATOM 640 N N . SER A 1 88 ? -15.037 -1.829 9.934 1.00 97.56 88 SER A N 1
ATOM 641 C CA . SER A 1 88 ? -15.882 -1.576 8.767 1.00 97.56 88 SER A CA 1
ATOM 642 C C . SER A 1 88 ? -16.150 -2.862 7.990 1.00 97.56 88 SER A C 1
ATOM 644 O O . SER A 1 88 ? -15.428 -3.852 8.121 1.00 97.56 88 SER A O 1
ATOM 646 N N . THR A 1 89 ? -17.182 -2.845 7.152 1.00 97.75 89 THR A N 1
ATOM 647 C CA . THR A 1 89 ? -17.442 -3.921 6.190 1.00 97.75 89 THR A CA 1
ATOM 648 C C . THR A 1 89 ? -16.583 -3.746 4.938 1.00 97.75 89 THR A C 1
ATOM 650 O O . THR A 1 89 ? -16.248 -2.627 4.547 1.00 97.75 89 THR A O 1
ATOM 653 N N . GLN A 1 90 ? -16.285 -4.845 4.239 1.00 97.31 90 GLN A N 1
ATOM 654 C CA . GLN A 1 90 ? -15.550 -4.795 2.970 1.00 97.31 90 GLN A CA 1
ATOM 655 C C . GLN A 1 90 ? -16.220 -3.859 1.950 1.00 97.31 90 GLN A C 1
ATOM 657 O O . GLN A 1 90 ? -15.539 -3.064 1.309 1.00 97.31 90 GLN A O 1
ATOM 662 N N . ALA A 1 91 ? -17.551 -3.913 1.827 1.00 97.94 91 ALA A N 1
ATOM 663 C CA . ALA A 1 91 ? -18.298 -3.066 0.898 1.00 97.94 91 ALA A CA 1
ATOM 664 C C . ALA A 1 91 ? -18.125 -1.573 1.216 1.00 97.94 91 ALA A C 1
ATOM 666 O O . ALA A 1 91 ? -17.923 -0.760 0.312 1.00 97.94 91 ALA A O 1
ATOM 667 N N . LYS A 1 92 ? -18.152 -1.209 2.504 1.00 97.81 92 LYS A N 1
ATOM 668 C CA . LYS A 1 92 ? -17.979 0.181 2.920 1.00 97.81 92 LYS A CA 1
ATOM 669 C C . LYS A 1 92 ? -16.540 0.663 2.724 1.00 97.81 92 LYS A C 1
ATOM 671 O O . LYS A 1 92 ? -16.346 1.759 2.201 1.00 97.81 92 LYS A O 1
ATOM 676 N N . LEU A 1 93 ? -15.544 -0.165 3.049 1.00 97.75 93 LEU A N 1
ATOM 677 C CA . LEU A 1 93 ? -14.136 0.125 2.748 1.00 97.75 93 LEU A CA 1
ATOM 678 C C . LEU A 1 93 ? -13.909 0.318 1.247 1.00 97.75 93 LEU A C 1
ATOM 680 O O . LEU A 1 93 ? -13.254 1.279 0.853 1.00 97.75 93 LEU A O 1
ATOM 684 N N . GLN A 1 94 ? -14.494 -0.541 0.410 1.00 97.81 94 GLN A N 1
ATOM 685 C CA . GLN A 1 94 ? -14.394 -0.422 -1.042 1.00 97.81 94 GLN A CA 1
ATOM 686 C C . GLN A 1 94 ? -15.019 0.884 -1.547 1.00 97.81 94 GLN A C 1
ATOM 688 O O . GLN A 1 94 ? -14.420 1.557 -2.380 1.00 97.81 94 GLN A O 1
ATOM 693 N N . GLN A 1 95 ? -16.179 1.290 -1.018 1.00 97.81 95 GLN A N 1
ATOM 694 C CA . GLN A 1 95 ? -16.805 2.569 -1.369 1.00 97.81 95 GLN A CA 1
ATOM 695 C C . GLN A 1 95 ? -15.891 3.761 -1.034 1.00 97.81 95 GLN A C 1
ATOM 697 O O . GLN A 1 95 ? -15.706 4.659 -1.864 1.00 97.81 95 GLN A O 1
ATOM 702 N N . CYS A 1 96 ? -15.312 3.769 0.171 1.00 97.00 96 CYS A N 1
ATOM 703 C CA . CYS A 1 96 ? -14.356 4.790 0.595 1.00 97.00 96 CYS A CA 1
ATOM 704 C C . CYS A 1 96 ? -13.121 4.801 -0.312 1.00 97.00 96 CYS A C 1
ATOM 706 O O . CYS A 1 96 ? -12.735 5.860 -0.802 1.00 97.00 96 CYS A O 1
ATOM 708 N N . LEU A 1 97 ? -12.545 3.630 -0.591 1.00 96.62 97 LEU A N 1
ATOM 709 C CA . LEU A 1 97 ? -11.372 3.493 -1.447 1.00 96.62 97 LEU A CA 1
ATOM 710 C C . LEU A 1 97 ? -11.643 4.003 -2.866 1.00 96.62 97 LEU A C 1
ATOM 712 O O . LEU A 1 97 ? -10.894 4.841 -3.359 1.00 96.62 97 LEU A O 1
ATOM 716 N N . THR A 1 98 ? -12.734 3.565 -3.501 1.00 95.75 98 THR A N 1
ATOM 717 C CA . THR A 1 98 ? -13.121 4.002 -4.852 1.00 95.75 98 THR A CA 1
ATOM 718 C C . THR A 1 98 ? -13.295 5.517 -4.920 1.00 95.75 98 THR A C 1
ATOM 720 O O . THR A 1 98 ? -12.801 6.154 -5.850 1.00 95.75 98 THR A O 1
ATOM 723 N N . THR A 1 99 ? -13.952 6.113 -3.923 1.00 96.56 99 THR A N 1
ATOM 724 C CA . THR A 1 99 ? -14.151 7.568 -3.870 1.00 96.56 99 THR A CA 1
ATOM 725 C C . THR A 1 99 ? -12.814 8.300 -3.763 1.00 96.56 99 THR A C 1
ATOM 727 O O . THR A 1 99 ? -12.535 9.193 -4.564 1.00 96.56 99 THR A O 1
ATOM 730 N N . SER A 1 100 ? -11.965 7.886 -2.820 1.00 95.50 100 SER A N 1
ATOM 731 C CA . SER A 1 100 ? -10.658 8.499 -2.582 1.00 95.50 100 SER A CA 1
ATOM 732 C C . SER A 1 100 ? -9.738 8.380 -3.795 1.00 95.50 100 SER A C 1
ATOM 734 O O . SER A 1 100 ? -9.143 9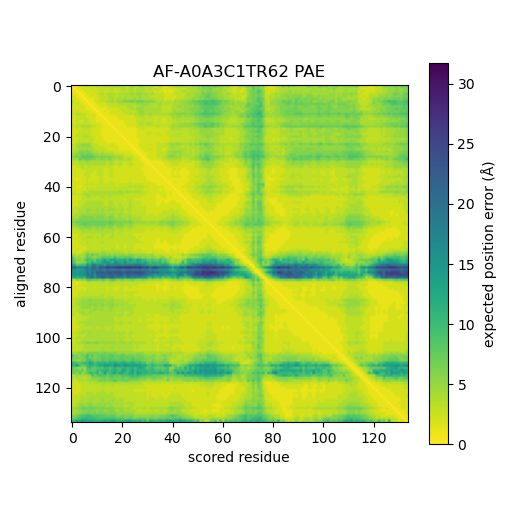.373 -4.210 1.00 95.50 100 SER A O 1
ATOM 736 N N . VAL A 1 101 ? -9.651 7.199 -4.412 1.00 93.56 101 VAL A N 1
ATOM 737 C CA . VAL A 1 101 ? -8.798 6.949 -5.585 1.00 93.56 101 VAL A CA 1
ATOM 738 C C . VAL A 1 101 ? -9.256 7.787 -6.785 1.00 93.56 101 VAL A C 1
ATOM 740 O O . VAL A 1 101 ? -8.424 8.429 -7.424 1.00 93.56 101 VAL A O 1
ATOM 743 N N . ASN A 1 102 ? -10.568 7.893 -7.033 1.00 92.56 102 ASN A N 1
ATOM 744 C CA . ASN A 1 102 ? -11.133 8.737 -8.100 1.00 92.56 102 ASN A CA 1
ATOM 745 C C . ASN A 1 102 ? -10.893 10.241 -7.901 1.00 92.56 102 ASN A C 1
ATOM 747 O O . ASN A 1 102 ? -10.927 11.016 -8.862 1.00 92.56 102 ASN A O 1
ATOM 751 N N . GLN A 1 103 ? -10.666 10.672 -6.662 1.00 94.44 103 GLN A N 1
ATOM 752 C CA . GLN A 1 103 ? -10.365 12.062 -6.317 1.00 94.44 103 GLN A CA 1
ATOM 753 C C . GLN A 1 103 ? -8.862 12.356 -6.222 1.00 94.44 103 GLN A C 1
ATOM 755 O O . GLN A 1 103 ? -8.491 13.524 -6.132 1.00 94.44 103 GLN A O 1
ATOM 760 N N . SER A 1 104 ? -8.007 11.331 -6.274 1.00 92.81 104 SER A N 1
ATOM 761 C CA . SER A 1 104 ? -6.560 11.452 -6.066 1.00 92.81 104 SER A CA 1
ATOM 762 C C . SER A 1 104 ? -5.759 10.712 -7.141 1.00 92.81 104 SER A C 1
ATOM 764 O O . SER A 1 104 ? -5.480 11.289 -8.188 1.00 92.81 104 SER A O 1
ATOM 766 N N . PHE A 1 105 ? -5.397 9.447 -6.911 1.00 90.69 105 PHE A N 1
ATOM 767 C CA . PHE A 1 105 ? -4.500 8.675 -7.773 1.00 90.69 105 PHE A CA 1
ATOM 768 C C . PHE A 1 105 ? -4.984 8.577 -9.223 1.00 90.69 105 PHE A C 1
ATOM 770 O O . PHE A 1 105 ? -4.178 8.743 -10.135 1.00 90.69 105 PHE A O 1
ATOM 777 N N . ASN A 1 106 ? -6.295 8.443 -9.456 1.00 88.62 106 ASN A N 1
ATOM 778 C CA . ASN A 1 106 ? -6.869 8.414 -10.808 1.00 88.62 106 ASN A CA 1
ATOM 779 C C . ASN A 1 106 ? -6.891 9.786 -11.508 1.00 88.62 106 ASN A C 1
ATOM 781 O O . ASN A 1 106 ? -7.509 9.938 -12.558 1.00 88.62 106 ASN A O 1
ATOM 785 N N . ARG A 1 107 ? -6.243 10.802 -10.935 1.00 89.69 107 ARG A N 1
ATOM 786 C CA . ARG A 1 107 ? -6.073 12.134 -11.531 1.00 89.69 107 ARG A CA 1
ATOM 787 C C . ARG A 1 107 ? -4.607 12.494 -11.766 1.00 89.69 107 ARG A C 1
ATOM 789 O O . ARG A 1 107 ? -4.326 13.607 -12.199 1.00 89.69 107 ARG A O 1
ATOM 796 N N . ILE A 1 108 ? -3.676 11.584 -11.475 1.00 85.00 108 ILE A N 1
ATOM 797 C CA . ILE A 1 108 ? -2.241 11.807 -11.659 1.00 85.00 108 ILE A CA 1
ATOM 798 C C . ILE A 1 108 ? -1.821 11.254 -13.021 1.00 85.00 108 ILE A C 1
ATOM 800 O O . ILE A 1 108 ? -2.094 10.101 -13.341 1.00 85.00 108 ILE A O 1
ATOM 804 N N . THR A 1 109 ? -1.115 12.067 -13.802 1.00 82.62 109 THR A N 1
ATOM 805 C CA . THR A 1 109 ? -0.389 11.634 -15.000 1.00 82.62 109 THR A CA 1
ATOM 806 C C . THR A 1 109 ? 1.041 12.154 -14.915 1.00 82.62 109 THR A C 1
ATOM 808 O O . THR A 1 109 ? 1.249 13.289 -14.489 1.00 82.62 1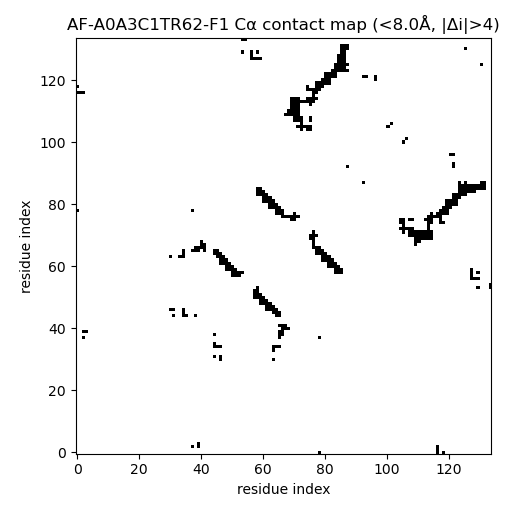09 THR A O 1
ATOM 811 N N . VAL A 1 110 ? 2.020 11.333 -15.289 1.00 83.12 110 VAL A N 1
ATOM 812 C CA . VAL A 1 110 ? 3.438 11.725 -15.350 1.00 83.12 110 VAL A CA 1
ATOM 813 C C . VAL A 1 110 ? 3.899 11.782 -16.799 1.00 83.12 110 VAL A C 1
ATOM 815 O O . VAL A 1 110 ? 4.314 12.838 -17.261 1.00 83.12 110 VAL A O 1
ATOM 818 N N . ASP A 1 111 ? 3.771 10.678 -17.528 1.00 79.50 111 ASP A N 1
ATOM 819 C CA . ASP A 1 111 ? 4.306 10.517 -18.886 1.00 79.50 111 ASP A CA 1
ATOM 820 C C . ASP A 1 111 ? 3.272 10.030 -19.907 1.00 79.50 111 ASP A C 1
ATOM 822 O O . ASP A 1 111 ? 3.531 10.087 -21.105 1.00 79.50 111 ASP A O 1
ATOM 826 N N . GLY A 1 112 ? 2.067 9.650 -19.472 1.00 73.88 112 GLY A N 1
ATOM 827 C CA . GLY A 1 112 ? 0.990 9.296 -20.394 1.00 73.88 112 GLY A CA 1
ATOM 828 C C . GLY A 1 112 ? 0.893 7.802 -20.724 1.00 73.88 112 GLY A C 1
ATOM 829 O O . GLY A 1 112 ? 0.041 7.433 -21.539 1.00 73.88 112 GLY A O 1
ATOM 830 N N . ASP A 1 113 ? 1.690 6.959 -20.066 1.00 74.69 113 ASP A N 1
ATOM 831 C CA . ASP A 1 113 ? 1.663 5.504 -20.221 1.00 74.69 113 ASP A CA 1
ATOM 832 C C . ASP A 1 113 ? 0.932 4.839 -19.042 1.00 74.69 113 ASP A C 1
ATOM 834 O O . ASP A 1 113 ? 1.189 5.136 -17.878 1.00 74.69 113 ASP A O 1
ATOM 838 N N . THR A 1 114 ? -0.009 3.943 -19.331 1.00 69.50 114 THR A N 1
ATOM 839 C CA . THR A 1 114 ? -0.776 3.179 -18.328 1.00 69.50 114 THR A CA 1
ATOM 840 C C . THR A 1 114 ? -0.039 1.874 -18.009 1.00 69.50 114 THR A C 1
ATOM 842 O O . THR A 1 114 ? 0.476 1.223 -18.918 1.00 69.50 114 THR A O 1
ATOM 845 N N . SER A 1 115 ? 0.028 1.478 -16.733 1.00 72.69 115 SER A N 1
ATOM 846 C CA . SER A 1 115 ? 0.701 0.233 -16.338 1.00 72.69 115 SER A CA 1
ATOM 847 C C . SER A 1 115 ? -0.067 -1.015 -16.724 1.00 72.69 115 SER A C 1
ATOM 849 O O . SER A 1 115 ? -1.272 -0.994 -16.943 1.00 72.69 115 SER A O 1
ATOM 851 N N . THR A 1 116 ? 0.613 -2.154 -16.613 1.00 76.94 116 THR A N 1
ATOM 852 C CA . THR A 1 116 ? -0.011 -3.480 -16.585 1.00 76.94 116 THR A CA 1
ATOM 853 C C . THR A 1 116 ? -0.266 -4.019 -15.169 1.00 76.94 116 THR A C 1
ATOM 855 O O . THR A 1 116 ? -0.790 -5.125 -15.041 1.00 76.94 116 THR A O 1
ATOM 858 N N . ASN A 1 117 ? 0.146 -3.325 -14.094 1.00 81.69 117 ASN A N 1
ATOM 859 C CA . ASN A 1 117 ? 0.256 -3.932 -12.752 1.00 81.69 117 ASN A CA 1
ATOM 860 C C . ASN A 1 117 ? -0.214 -3.064 -11.576 1.00 81.69 117 ASN A C 1
ATOM 862 O O . ASN A 1 117 ? 0.249 -3.244 -10.445 1.00 81.69 117 ASN A O 1
ATOM 866 N N . ASP A 1 118 ? -1.151 -2.162 -11.819 1.00 82.50 118 ASP A N 1
ATOM 867 C CA . ASP A 1 118 ? -1.589 -1.217 -10.798 1.00 82.50 118 ASP A CA 1
ATOM 868 C C . ASP A 1 118 ? -2.408 -1.836 -9.694 1.00 82.50 118 ASP A C 1
ATOM 870 O O . ASP A 1 118 ? -3.250 -2.707 -9.914 1.00 82.50 118 ASP A O 1
ATOM 874 N N . ALA A 1 119 ? -2.150 -1.363 -8.476 1.00 90.50 119 ALA A N 1
ATOM 875 C CA . ALA A 1 119 ? -2.874 -1.825 -7.314 1.00 90.50 119 ALA A CA 1
ATOM 876 C C . ALA A 1 119 ? -2.939 -0.767 -6.221 1.00 90.50 119 ALA A C 1
ATOM 878 O O . ALA A 1 119 ? -1.926 -0.230 -5.774 1.00 90.50 119 ALA A O 1
ATOM 879 N N . CYS A 1 120 ? -4.147 -0.556 -5.711 1.00 94.00 120 CYS A N 1
ATOM 880 C CA . CYS A 1 120 ? -4.382 0.185 -4.486 1.00 94.00 120 CYS A CA 1
ATOM 881 C C . CYS A 1 120 ? -5.231 -0.676 -3.550 1.00 94.00 120 CYS A C 1
ATOM 883 O O . CYS A 1 120 ? -6.306 -1.131 -3.940 1.00 94.00 120 CYS A O 1
ATOM 885 N N . THR A 1 121 ? -4.754 -0.925 -2.332 1.00 96.12 121 THR A N 1
ATOM 886 C CA . THR A 1 121 ? -5.484 -1.731 -1.343 1.00 96.12 121 THR A CA 1
ATOM 887 C C . THR A 1 121 ? -5.747 -0.937 -0.077 1.00 96.12 121 THR A C 1
ATOM 889 O O . THR A 1 121 ? -4.873 -0.202 0.379 1.00 96.12 121 THR A O 1
ATOM 892 N N . LEU A 1 122 ? -6.902 -1.171 0.544 1.00 97.81 122 LEU A N 1
ATOM 893 C CA . LEU A 1 122 ? -7.240 -0.679 1.875 1.00 97.81 122 LEU A CA 1
ATOM 894 C C . LEU A 1 122 ? -7.553 -1.862 2.791 1.00 97.81 122 LEU A C 1
ATOM 896 O O . LEU A 1 122 ? -8.488 -2.616 2.530 1.00 97.81 122 LEU A O 1
ATOM 900 N N . SER A 1 123 ? -6.787 -1.989 3.870 1.00 97.62 123 SER A N 1
ATOM 901 C CA . SER A 1 123 ? -6.952 -3.023 4.891 1.00 97.62 123 SER A CA 1
ATOM 902 C C . SER A 1 123 ? -7.347 -2.392 6.221 1.00 97.62 123 SER A C 1
ATOM 904 O O . SER A 1 123 ? -6.741 -1.408 6.643 1.00 97.62 123 SER A O 1
ATOM 906 N N . ALA A 1 124 ? -8.336 -2.973 6.899 1.00 98.06 124 ALA A N 1
ATOM 907 C CA . ALA A 1 124 ? -8.833 -2.479 8.178 1.00 98.06 124 ALA A CA 1
ATOM 908 C C . ALA A 1 124 ? -8.818 -3.591 9.232 1.00 98.06 124 ALA A C 1
ATOM 910 O O . ALA A 1 124 ? -9.326 -4.682 8.973 1.00 98.06 124 ALA A O 1
ATOM 911 N N . THR A 1 125 ? -8.227 -3.339 10.402 1.00 97.50 125 THR A N 1
ATOM 912 C CA . THR A 1 125 ? -8.091 -4.361 11.460 1.00 97.50 125 THR A CA 1
ATOM 913 C C . THR A 1 125 ? -9.220 -4.334 12.489 1.00 97.50 125 THR A C 1
ATOM 915 O O . THR A 1 125 ? -9.414 -5.321 13.193 1.00 97.50 125 THR A O 1
ATOM 918 N N . GLY A 1 126 ? -9.956 -3.224 12.606 1.00 97.31 126 GLY A N 1
ATOM 919 C CA . GLY A 1 126 ? -10.961 -3.028 13.656 1.00 97.31 126 GLY A CA 1
ATOM 920 C C . GLY A 1 126 ? -10.393 -2.847 15.070 1.00 97.31 126 GLY A C 1
ATOM 921 O O . GLY A 1 126 ? -11.163 -2.839 16.031 1.00 97.31 126 GLY A O 1
ATOM 922 N N . ALA A 1 127 ? -9.070 -2.714 15.220 1.00 97.44 127 ALA A N 1
ATOM 923 C CA . ALA A 1 127 ? -8.396 -2.666 16.515 1.00 97.44 127 ALA A CA 1
ATOM 924 C C . ALA A 1 127 ? -8.678 -1.394 17.340 1.00 97.44 127 ALA A C 1
ATOM 926 O O . ALA A 1 127 ? -8.533 -1.440 18.559 1.00 97.44 127 ALA A O 1
ATOM 927 N N . SER A 1 128 ? -9.111 -0.284 16.726 1.00 96.81 128 SER A N 1
ATOM 928 C CA . SER A 1 128 ? -9.482 0.933 17.472 1.00 96.81 128 SER A CA 1
ATOM 929 C C . SER A 1 128 ? -10.805 0.785 18.224 1.00 96.81 128 SER A C 1
ATOM 931 O O . SER A 1 128 ? -11.100 1.555 19.138 1.00 96.81 128 SER A O 1
ATOM 933 N N . GLY A 1 129 ? -11.630 -0.199 17.846 1.00 95.50 129 GLY A N 1
ATOM 934 C CA . GLY A 1 129 ? -12.973 -0.377 18.393 1.00 95.50 129 GLY A CA 1
ATOM 935 C C . GLY A 1 129 ? -13.941 0.762 18.048 1.00 95.50 129 GLY A C 1
ATOM 936 O O . GLY A 1 129 ? -14.955 0.888 18.736 1.00 95.50 129 GLY A O 1
ATOM 937 N N . VAL A 1 130 ? -13.610 1.585 17.047 1.00 97.56 130 VAL A N 1
ATOM 938 C CA . VAL A 1 130 ? -14.487 2.577 16.404 1.00 97.56 130 VAL A CA 1
ATOM 939 C C . VAL A 1 130 ? -15.061 1.953 15.140 1.00 97.56 130 VAL A C 1
ATOM 941 O O . VAL A 1 130 ? -14.308 1.374 14.353 1.00 97.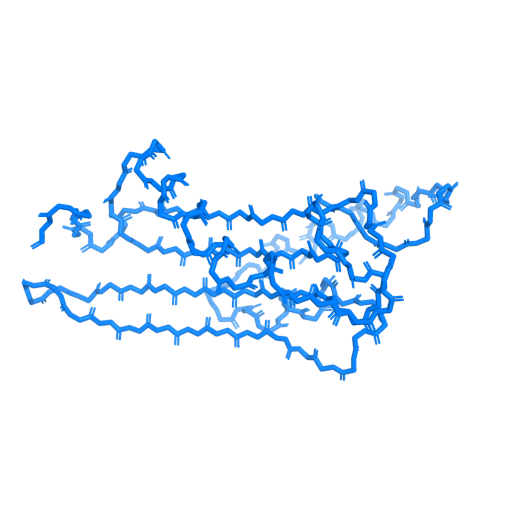56 130 VAL A O 1
ATOM 944 N N . ASP A 1 131 ? -16.371 2.050 14.942 1.00 97.06 131 ASP A N 1
ATOM 945 C CA . ASP A 1 131 ? -17.025 1.664 13.695 1.00 97.06 131 ASP A CA 1
ATOM 946 C C . ASP A 1 131 ? -17.078 2.856 12.731 1.00 97.06 131 ASP A C 1
ATOM 948 O O . ASP A 1 131 ? -17.199 4.001 13.143 1.00 97.06 131 ASP A O 1
ATOM 952 N N . ILE A 1 132 ? -16.998 2.610 11.426 1.00 93.62 132 ILE A N 1
ATOM 953 C CA . ILE A 1 132 ? -17.061 3.662 10.397 1.00 93.62 132 ILE A CA 1
ATOM 954 C C . ILE A 1 132 ? -18.385 4.454 10.392 1.00 93.62 132 ILE A C 1
ATOM 956 O O . ILE A 1 132 ? -18.513 5.437 9.659 1.00 93.62 132 ILE A O 1
ATOM 960 N N . HIS A 1 133 ? -19.385 3.987 11.139 1.00 91.19 133 HIS A N 1
ATOM 961 C CA . HIS A 1 133 ? -20.670 4.649 11.339 1.00 91.19 133 HIS A CA 1
ATOM 962 C C . HIS A 1 133 ? -20.743 5.540 12.592 1.00 91.19 133 HIS A C 1
ATOM 964 O O . HIS A 1 133 ? -21.738 6.256 12.721 1.00 91.19 133 HIS A O 1
ATOM 970 N N . ASP A 1 134 ? -19.746 5.480 13.482 1.00 83.69 134 ASP A N 1
ATOM 971 C CA . ASP A 1 134 ? -19.639 6.314 14.691 1.00 83.69 134 ASP A CA 1
ATOM 972 C C . ASP A 1 134 ? -19.247 7.768 14.366 1.00 83.69 134 ASP A C 1
ATOM 974 O O . ASP A 1 134 ? -19.691 8.664 15.124 1.00 83.69 134 ASP A O 1
#

Radius of gyration: 16.68 Å; Cα contacts (8 Å, |Δi|>4): 226; chains: 1; bounding box: 37×31×43 Å